Protein AF-A0A1Q9MUU0-F1 (afdb_monomer)

Structure (mmCIF, N/CA/C/O backbone):
data_AF-A0A1Q9MUU0-F1
#
_entry.id   AF-A0A1Q9MUU0-F1
#
loop_
_atom_site.group_PD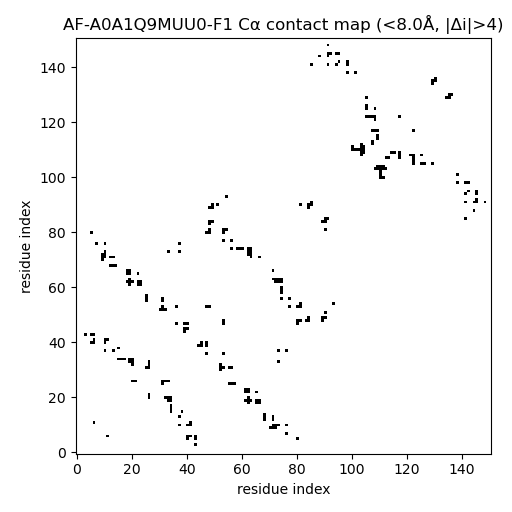B
_atom_site.id
_atom_site.type_symbol
_atom_site.label_atom_id
_atom_site.label_alt_id
_atom_site.label_comp_id
_atom_site.label_asym_id
_atom_site.label_entity_id
_atom_site.label_seq_id
_atom_site.pdbx_PDB_ins_code
_atom_site.Cartn_x
_atom_site.Cartn_y
_atom_site.Cartn_z
_atom_site.occupancy
_atom_site.B_iso_or_equiv
_atom_site.auth_seq_id
_atom_site.auth_comp_id
_atom_site.auth_asym_id
_atom_site.auth_atom_id
_atom_site.pdbx_PDB_model_num
ATOM 1 N N . MET A 1 1 ? 0.599 7.722 26.976 1.00 36.38 1 MET A N 1
ATOM 2 C CA . MET A 1 1 ? 0.175 8.299 25.678 1.00 36.38 1 MET A CA 1
ATOM 3 C C . MET A 1 1 ? 1.470 8.580 24.916 1.00 36.38 1 MET A C 1
ATOM 5 O O . MET A 1 1 ? 2.252 9.349 25.438 1.00 36.38 1 MET A O 1
ATOM 9 N N . THR A 1 2 ? 1.910 7.896 23.857 1.00 36.56 2 THR A N 1
ATOM 10 C CA . THR A 1 2 ? 1.227 7.214 22.742 1.00 36.56 2 THR A CA 1
ATOM 11 C C . THR A 1 2 ? 2.219 6.176 22.177 1.00 36.56 2 THR A C 1
ATOM 13 O O . THR A 1 2 ? 3.297 6.548 21.725 1.00 36.56 2 THR A O 1
ATOM 16 N N . LYS A 1 3 ? 1.912 4.870 22.232 1.00 38.16 3 LYS A N 1
ATOM 17 C CA . LYS A 1 3 ? 2.838 3.787 21.810 1.00 38.16 3 LYS A CA 1
ATOM 18 C C . LYS A 1 3 ? 2.630 3.309 20.360 1.00 38.16 3 LYS A C 1
ATOM 20 O O . LYS A 1 3 ? 3.241 2.326 19.957 1.00 38.16 3 LYS A O 1
ATOM 25 N N . PHE A 1 4 ? 1.806 3.996 19.562 1.00 50.78 4 PHE A N 1
ATOM 26 C CA . PHE A 1 4 ? 1.415 3.539 18.223 1.00 50.78 4 PHE A CA 1
ATOM 27 C C . PHE A 1 4 ? 1.779 4.544 17.123 1.00 50.78 4 PHE A C 1
ATOM 29 O O . PHE A 1 4 ? 1.232 5.638 17.050 1.00 50.78 4 PHE A O 1
ATOM 36 N N . LYS A 1 5 ? 2.696 4.127 16.239 1.00 55.56 5 LYS A N 1
ATOM 37 C CA . LYS A 1 5 ? 3.171 4.848 15.039 1.00 55.56 5 LYS A CA 1
ATOM 38 C C . LYS A 1 5 ? 2.238 4.722 13.817 1.00 55.56 5 LYS A C 1
ATOM 40 O O . LYS A 1 5 ? 2.609 5.157 12.735 1.00 55.56 5 LYS A O 1
ATOM 45 N N . LEU A 1 6 ? 1.068 4.090 13.963 1.00 54.28 6 LEU A N 1
ATOM 46 C CA . LEU A 1 6 ? 0.113 3.868 12.864 1.00 54.28 6 LEU A CA 1
ATOM 47 C C . LEU A 1 6 ? -0.776 5.085 12.579 1.00 54.28 6 LEU A C 1
ATOM 49 O O . LEU A 1 6 ? -1.269 5.229 11.462 1.00 54.28 6 LEU A O 1
ATOM 53 N N . VAL A 1 7 ? -0.962 5.969 13.563 1.00 58.91 7 VAL A N 1
ATOM 54 C CA . VAL A 1 7 ? -1.794 7.166 13.413 1.00 58.91 7 VAL A CA 1
ATOM 55 C C . VAL A 1 7 ? -1.009 8.211 12.622 1.00 58.91 7 VAL A C 1
ATOM 57 O O . VAL A 1 7 ? -0.087 8.837 13.147 1.00 58.91 7 VAL A O 1
ATOM 60 N N . SER A 1 8 ? -1.352 8.403 11.347 1.00 65.06 8 SER A N 1
ATOM 61 C CA . SER A 1 8 ? -0.876 9.573 10.607 1.00 65.06 8 SER A CA 1
ATOM 62 C C . SER A 1 8 ? -1.540 10.827 11.181 1.00 65.06 8 SER A C 1
ATOM 64 O O . SER A 1 8 ? -2.738 10.819 11.457 1.00 65.06 8 SER A O 1
ATOM 66 N N . ALA A 1 9 ? -0.793 11.924 11.339 1.00 67.44 9 ALA A N 1
ATOM 67 C CA . ALA A 1 9 ? -1.353 13.183 11.847 1.00 67.44 9 ALA A CA 1
ATOM 68 C C . ALA A 1 9 ? -2.599 13.630 11.053 1.00 67.44 9 ALA A C 1
ATOM 70 O O . ALA A 1 9 ? -3.535 14.197 11.611 1.00 67.44 9 ALA A O 1
ATOM 71 N N . ASP A 1 10 ? -2.645 13.294 9.762 1.00 74.69 10 ASP A N 1
ATOM 72 C CA . ASP A 1 10 ? -3.759 13.630 8.883 1.00 74.69 10 ASP A CA 1
ATOM 73 C C . ASP A 1 10 ? -5.042 12.858 9.196 1.00 74.69 10 ASP A C 1
ATOM 75 O O . ASP A 1 10 ? -6.125 13.418 9.030 1.00 74.69 10 ASP A O 1
ATOM 79 N N . VAL A 1 11 ? -4.963 11.599 9.660 1.00 86.25 11 VAL A N 1
ATOM 80 C CA . VAL A 1 11 ? -6.174 10.787 9.874 1.00 86.25 11 VAL A CA 1
ATOM 81 C C . VAL A 1 11 ? -7.042 11.350 10.997 1.00 86.25 11 VAL A C 1
ATOM 83 O O . VAL A 1 11 ? -8.261 11.224 10.935 1.00 86.25 11 VAL A O 1
ATOM 86 N N . ILE A 1 12 ? -6.435 12.047 11.965 1.00 88.38 12 ILE A N 1
ATOM 87 C CA . ILE A 1 12 ? -7.104 12.671 13.121 1.00 88.38 12 ILE A CA 1
ATOM 88 C C . ILE A 1 12 ? -8.146 13.711 12.675 1.00 88.38 12 ILE A C 1
ATOM 90 O O . ILE A 1 12 ? -9.122 13.951 13.377 1.00 88.38 12 ILE A O 1
ATOM 94 N N . LYS A 1 13 ? -7.994 14.280 11.473 1.00 88.44 13 LYS A N 1
ATOM 95 C CA . LYS A 1 13 ? -8.957 15.220 10.876 1.00 88.44 13 LYS A CA 1
ATOM 96 C C . LYS A 1 13 ? -10.218 14.532 10.335 1.00 88.44 13 LYS A C 1
ATOM 98 O O . LYS A 1 13 ? -11.163 15.203 9.931 1.00 88.44 13 LYS A O 1
ATOM 103 N N . CYS A 1 14 ? -10.241 13.20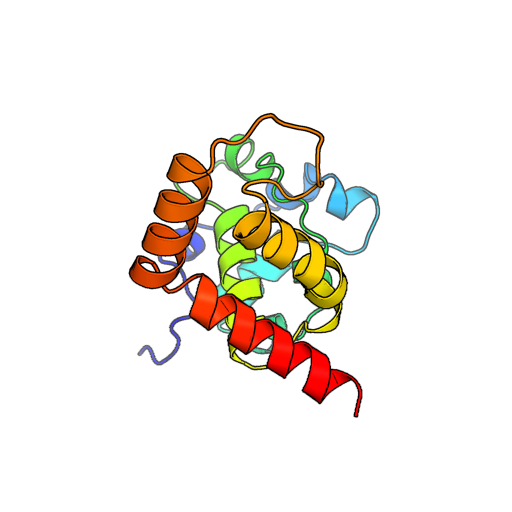2 10.239 1.00 93.81 14 CYS A N 1
ATOM 104 C CA . CYS A 1 14 ? -11.356 12.471 9.645 1.00 93.81 14 CYS A CA 1
ATOM 105 C C . CYS A 1 14 ? -12.643 12.651 10.465 1.00 93.81 14 CYS A C 1
ATOM 107 O O . CYS A 1 14 ? -12.737 12.214 11.604 1.00 93.81 14 CYS A O 1
ATOM 109 N N . LEU A 1 15 ? -13.678 13.216 9.836 1.00 94.88 15 LEU A N 1
ATOM 110 C CA . LEU A 1 15 ? -15.015 13.371 10.430 1.00 94.88 15 LEU A CA 1
ATOM 111 C C . LEU A 1 15 ? -15.900 12.122 10.303 1.00 94.88 15 LEU A C 1
ATOM 113 O O . LEU A 1 15 ? -17.091 12.172 10.597 1.00 94.88 15 LEU A O 1
ATOM 117 N N . SER A 1 16 ? -15.380 11.031 9.737 1.00 95.62 16 SER A N 1
ATOM 118 C CA . SER A 1 16 ? -16.137 9.791 9.511 1.00 95.62 16 SER A CA 1
ATOM 119 C C . SER A 1 16 ? -17.434 9.960 8.700 1.00 95.62 16 SER A C 1
ATOM 121 O O . SER A 1 16 ? -18.329 9.123 8.762 1.00 95.62 16 SER A O 1
ATOM 123 N N . CYS A 1 17 ? -17.517 10.998 7.858 1.00 97.06 17 CYS A N 1
ATOM 124 C CA . CYS A 1 17 ? -18.724 11.342 7.092 1.00 97.06 17 CYS A CA 1
ATOM 125 C C . CYS A 1 17 ? -19.091 10.359 5.960 1.00 97.06 17 CYS A C 1
ATOM 127 O O . CYS A 1 17 ? -20.161 10.465 5.372 1.00 97.06 17 CYS A O 1
ATOM 129 N N . GLY A 1 18 ? -18.193 9.444 5.578 1.00 96.56 18 GLY A N 1
ATOM 130 C CA . GLY A 1 18 ? -18.482 8.382 4.602 1.00 96.56 18 GLY A CA 1
ATOM 131 C C . GLY A 1 18 ? -18.442 8.774 3.123 1.00 96.56 18 GLY A C 1
ATOM 132 O O . GLY A 1 18 ? -18.513 7.883 2.277 1.00 96.56 18 GLY A O 1
ATOM 133 N N . ARG A 1 19 ? -18.225 10.052 2.771 1.00 97.06 19 ARG A N 1
ATOM 134 C CA . ARG A 1 19 ? -18.108 10.487 1.359 1.00 97.06 19 ARG A CA 1
ATOM 135 C C . ARG A 1 19 ? -17.055 9.695 0.586 1.00 97.06 19 ARG A C 1
ATOM 137 O O . ARG A 1 19 ? -17.299 9.262 -0.534 1.00 97.06 19 ARG A O 1
ATOM 144 N N . CYS A 1 20 ? -15.903 9.453 1.207 1.00 97.12 20 CYS A N 1
ATOM 145 C CA . CYS A 1 20 ? -14.828 8.656 0.623 1.00 97.12 20 CYS A CA 1
ATOM 146 C C . CYS A 1 20 ? -15.280 7.246 0.213 1.00 97.12 20 CYS A C 1
ATOM 148 O O . CYS A 1 20 ? -14.797 6.749 -0.795 1.00 97.12 20 CYS A O 1
ATOM 150 N N . THR A 1 21 ? -16.211 6.633 0.951 1.00 97.75 21 THR A N 1
ATOM 151 C CA . THR A 1 21 ? -16.778 5.310 0.642 1.00 97.75 21 THR A CA 1
ATOM 152 C C . THR A 1 21 ? -17.848 5.414 -0.444 1.00 97.75 21 THR A C 1
ATOM 154 O O . THR A 1 21 ? -17.791 4.673 -1.418 1.00 97.75 21 THR A O 1
ATOM 157 N N . GLY A 1 22 ? -18.759 6.393 -0.358 1.00 97.62 22 GLY A N 1
ATOM 158 C CA . GLY A 1 22 ? -19.839 6.566 -1.345 1.00 97.62 22 GLY A CA 1
ATOM 159 C C . GLY A 1 22 ? -19.361 6.845 -2.780 1.00 97.62 22 GLY A C 1
ATOM 160 O O . GLY A 1 22 ? -20.011 6.449 -3.749 1.00 97.62 22 GLY A O 1
ATOM 161 N N . TYR A 1 23 ? -18.199 7.487 -2.937 1.00 96.88 23 TYR A N 1
ATOM 162 C CA . TYR A 1 23 ? -17.578 7.732 -4.246 1.00 96.88 23 TYR A CA 1
ATOM 163 C C . TYR A 1 23 ? -16.531 6.684 -4.650 1.00 96.88 23 TYR A C 1
ATOM 165 O O . TYR A 1 23 ? -15.970 6.785 -5.741 1.00 96.88 23 TYR A O 1
ATOM 173 N N . CYS A 1 24 ? -16.224 5.703 -3.801 1.00 98.00 24 CYS A N 1
ATOM 174 C CA . CYS A 1 24 ? -15.153 4.756 -4.085 1.00 98.00 24 CYS A CA 1
ATOM 175 C C . CYS A 1 24 ? -15.598 3.717 -5.127 1.00 98.00 24 CYS A C 1
ATOM 177 O O . CYS A 1 24 ? -16.590 3.027 -4.895 1.00 98.00 24 CYS A O 1
ATOM 179 N N . PRO A 1 25 ? -14.861 3.533 -6.240 1.00 97.44 25 PRO A N 1
ATOM 180 C CA . PRO A 1 25 ? -15.161 2.462 -7.185 1.00 97.44 25 PRO A CA 1
ATOM 181 C C . PRO A 1 25 ? -14.972 1.073 -6.558 1.00 97.44 25 PRO A C 1
ATOM 183 O O . PRO A 1 25 ? -15.801 0.204 -6.789 1.00 97.44 25 PRO A O 1
ATOM 186 N N . ALA A 1 26 ? -13.955 0.876 -5.708 1.00 97.69 26 ALA A N 1
ATOM 187 C CA . ALA A 1 26 ? -13.737 -0.404 -5.028 1.00 97.69 26 ALA A CA 1
ATOM 188 C C . ALA A 1 26 ? -14.896 -0.764 -4.079 1.00 97.69 26 ALA A C 1
ATOM 190 O O . ALA A 1 26 ? -15.347 -1.905 -4.083 1.00 97.69 26 ALA A O 1
ATOM 191 N N . SER A 1 27 ? -15.449 0.209 -3.343 1.00 97.62 27 SER A N 1
ATOM 192 C CA . SER A 1 27 ? -16.622 -0.007 -2.477 1.00 97.62 27 SER A CA 1
ATOM 193 C C . SER A 1 27 ? -17.902 -0.352 -3.238 1.00 97.62 27 SER A C 1
ATOM 195 O O . SER A 1 27 ? -18.846 -0.846 -2.639 1.00 97.62 27 SER A O 1
ATOM 197 N N . ARG A 1 28 ? -17.977 -0.067 -4.545 1.00 96.25 28 ARG A N 1
ATOM 198 C CA . ARG A 1 28 ? -19.158 -0.399 -5.360 1.00 96.25 28 ARG A CA 1
ATOM 199 C C . ARG A 1 28 ? -19.173 -1.848 -5.834 1.00 96.25 28 ARG A C 1
ATOM 201 O O . ARG A 1 28 ? -20.220 -2.321 -6.253 1.00 96.25 28 ARG A O 1
ATOM 208 N N . VAL A 1 29 ? -18.022 -2.514 -5.823 1.00 96.88 29 VAL A N 1
ATOM 209 C CA . VAL A 1 29 ? -17.839 -3.850 -6.416 1.00 96.88 29 VAL A CA 1
ATOM 210 C C . VAL A 1 29 ? -17.293 -4.872 -5.417 1.00 96.88 29 VAL A C 1
ATOM 212 O O . VAL A 1 29 ? -16.983 -5.995 -5.796 1.00 96.88 29 VAL A O 1
ATOM 215 N N . SER A 1 30 ? -17.125 -4.481 -4.153 1.00 97.06 30 SER A N 1
ATOM 216 C CA . SER A 1 30 ? -16.588 -5.317 -3.078 1.00 97.06 30 SER A CA 1
ATOM 217 C C . SER A 1 30 ? -16.985 -4.754 -1.713 1.00 97.06 30 SER A C 1
ATOM 219 O O . SER A 1 30 ? -17.470 -3.626 -1.623 1.00 97.06 30 SER A O 1
ATOM 221 N N . ASP A 1 31 ? -16.657 -5.478 -0.645 1.00 96.75 31 ASP A N 1
ATOM 222 C CA . ASP A 1 31 ? -16.861 -5.042 0.744 1.00 96.75 31 ASP A CA 1
ATOM 223 C C . ASP A 1 31 ? -15.853 -3.978 1.216 1.00 96.75 31 ASP A C 1
ATOM 225 O O . ASP A 1 31 ? -15.805 -3.609 2.394 1.00 96.75 31 ASP A O 1
ATOM 229 N N . TYR A 1 32 ? -15.021 -3.455 0.310 1.00 98.06 32 TYR A N 1
ATOM 230 C CA .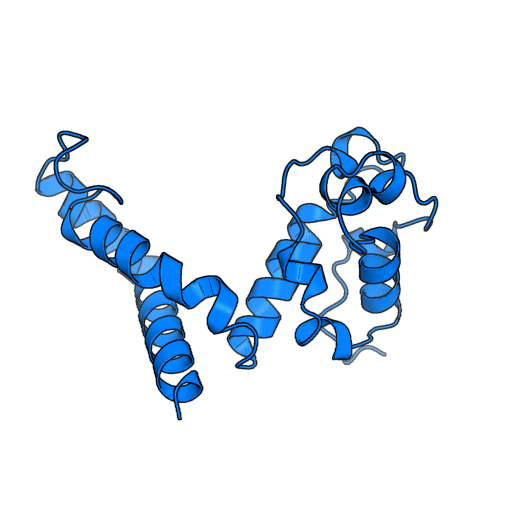 TYR A 1 32 ? -14.060 -2.416 0.635 1.00 98.06 32 TYR A CA 1
ATOM 231 C C . TYR A 1 32 ? -14.759 -1.186 1.219 1.00 98.06 32 TYR A C 1
ATOM 233 O O . TYR A 1 32 ? -15.586 -0.551 0.568 1.00 98.06 32 TYR A O 1
ATOM 241 N N . ASN A 1 33 ? -14.367 -0.770 2.421 1.00 97.75 33 ASN A N 1
ATOM 242 C CA . ASN A 1 33 ? -14.888 0.438 3.049 1.00 97.75 33 ASN A CA 1
ATOM 243 C C . ASN A 1 33 ? -13.744 1.247 3.663 1.00 97.75 33 ASN A C 1
ATOM 245 O O . ASN A 1 33 ? -13.278 0.986 4.773 1.00 97.75 33 ASN A O 1
ATOM 249 N N . ILE A 1 34 ? -13.298 2.268 2.928 1.00 96.81 34 ILE A N 1
ATOM 250 C CA . ILE A 1 34 ? -12.183 3.109 3.366 1.00 96.81 34 ILE A CA 1
ATOM 251 C C . ILE A 1 34 ? -12.501 3.876 4.653 1.00 96.81 34 ILE A C 1
ATOM 253 O O . ILE A 1 34 ? -11.597 4.080 5.452 1.00 96.81 34 ILE A O 1
ATOM 257 N N . ARG A 1 35 ? -13.762 4.258 4.912 1.00 97.12 35 ARG A N 1
ATOM 258 C CA . ARG A 1 35 ? -14.127 4.909 6.182 1.00 97.12 35 ARG A CA 1
ATOM 259 C C . ARG A 1 35 ? -13.887 3.970 7.365 1.00 97.12 35 ARG A C 1
ATOM 261 O O . ARG A 1 35 ? -13.309 4.403 8.353 1.00 97.12 35 ARG A O 1
ATOM 268 N N . HIS A 1 36 ? -14.297 2.706 7.264 1.00 97.12 36 HIS A N 1
ATOM 269 C CA . HIS A 1 36 ? -14.071 1.725 8.330 1.00 97.12 36 HIS A CA 1
ATOM 270 C C . HIS A 1 36 ? -12.577 1.496 8.574 1.00 97.12 36 HIS A C 1
ATOM 272 O O . HIS A 1 36 ? -12.150 1.454 9.723 1.00 97.12 36 HIS A O 1
ATOM 278 N N . ILE A 1 37 ? -11.774 1.429 7.508 1.00 96.62 37 ILE A N 1
ATOM 279 C CA . ILE A 1 37 ? -10.315 1.318 7.628 1.00 96.62 37 ILE A CA 1
ATOM 280 C C . ILE A 1 37 ? -9.730 2.543 8.349 1.00 96.62 37 ILE A C 1
ATOM 282 O O . ILE A 1 37 ? -8.936 2.376 9.267 1.00 96.62 37 ILE A O 1
ATOM 286 N N . LEU A 1 38 ? -10.137 3.767 7.987 1.00 95.19 38 LEU A N 1
ATOM 287 C CA . LEU A 1 38 ? -9.660 4.987 8.656 1.00 95.19 38 LEU A CA 1
ATOM 288 C C . LEU A 1 38 ? -10.035 5.023 10.145 1.00 95.19 38 LEU A C 1
ATOM 290 O O . LEU A 1 38 ? -9.203 5.413 10.957 1.00 95.19 38 LEU A O 1
ATOM 294 N N . ASN A 1 39 ? -11.243 4.581 10.507 1.00 94.88 39 ASN A N 1
ATOM 295 C CA . ASN A 1 39 ? -11.664 4.491 11.908 1.00 94.88 39 ASN A CA 1
ATOM 296 C C . ASN A 1 39 ? -10.798 3.503 12.692 1.00 94.88 39 ASN A C 1
ATOM 298 O O . ASN A 1 39 ? -10.273 3.860 13.736 1.00 94.88 39 ASN A O 1
ATOM 302 N N . ARG A 1 40 ? -10.535 2.313 12.139 1.00 94.88 40 ARG A N 1
ATOM 303 C CA . ARG A 1 40 ? -9.630 1.332 12.763 1.00 94.88 40 ARG A CA 1
ATOM 304 C C . ARG A 1 40 ? -8.226 1.897 12.980 1.00 94.88 40 ARG A C 1
ATOM 306 O O . ARG A 1 40 ? -7.622 1.663 14.019 1.00 94.88 40 ARG A O 1
ATOM 313 N N . VAL A 1 41 ? -7.719 2.692 12.033 1.00 93.06 41 VAL A N 1
ATOM 314 C CA . VAL A 1 41 ? -6.437 3.395 12.206 1.00 93.06 41 VAL A CA 1
ATOM 315 C C . VAL A 1 41 ? -6.498 4.410 13.350 1.00 93.06 41 VAL A C 1
ATOM 317 O O . VAL A 1 41 ? -5.551 4.475 14.132 1.00 93.06 41 VAL A O 1
ATOM 320 N N . LEU A 1 42 ? -7.582 5.185 13.465 1.00 91.06 42 LEU A N 1
ATOM 321 C CA . LEU A 1 42 ? -7.785 6.139 14.566 1.00 91.06 42 LEU A CA 1
ATOM 322 C C . LEU A 1 42 ? -7.871 5.454 15.928 1.00 91.06 42 LEU A C 1
ATOM 324 O O . LEU A 1 42 ? -7.269 5.932 16.888 1.00 91.06 42 LEU A O 1
ATOM 328 N N . ASP A 1 43 ? -8.553 4.314 15.977 1.00 91.31 43 ASP A N 1
ATOM 329 C CA . ASP A 1 43 ? -8.717 3.496 17.178 1.00 91.31 43 ASP A CA 1
ATOM 330 C C . ASP A 1 43 ? -7.422 2.750 17.556 1.00 91.31 43 ASP A C 1
ATOM 332 O O . ASP A 1 43 ? -7.326 2.151 18.627 1.00 91.31 43 ASP A O 1
ATOM 336 N N . GLY A 1 44 ? -6.399 2.790 16.693 1.00 89.75 44 GLY A N 1
ATOM 337 C CA . GLY A 1 44 ? -5.137 2.082 16.894 1.00 89.75 44 GLY A CA 1
ATOM 338 C C . GLY A 1 44 ? -5.246 0.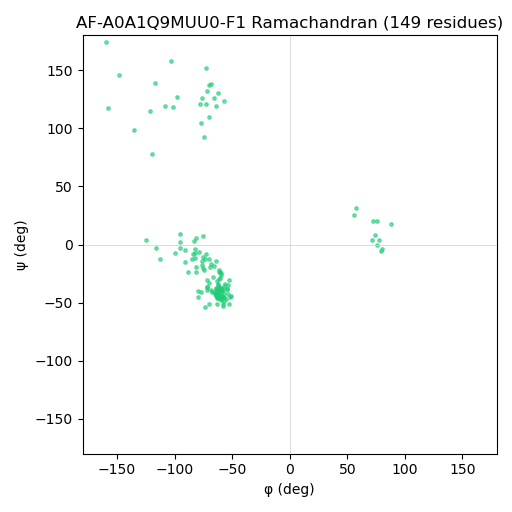565 16.712 1.00 89.75 44 GLY A C 1
ATOM 339 O O . GLY A 1 44 ? -4.381 -0.166 17.198 1.00 89.75 44 GLY A O 1
ATOM 340 N N . ASP A 1 45 ? -6.275 0.084 16.013 1.00 93.31 45 ASP A N 1
ATOM 341 C CA . ASP A 1 45 ? -6.504 -1.335 15.754 1.00 93.31 45 ASP A CA 1
ATOM 342 C C . ASP A 1 45 ? -5.465 -1.891 14.766 1.00 93.31 45 ASP A C 1
ATOM 344 O O . ASP A 1 45 ? -5.471 -1.604 13.566 1.00 93.31 45 ASP A O 1
ATOM 348 N N . THR A 1 46 ? -4.564 -2.730 15.275 1.00 92.94 46 THR A N 1
ATOM 349 C CA . THR A 1 46 ? -3.481 -3.343 14.498 1.00 92.94 46 THR A CA 1
ATOM 350 C C . THR A 1 46 ? -3.941 -4.492 13.612 1.00 92.94 46 THR A C 1
ATOM 352 O O . THR A 1 46 ? -3.227 -4.830 12.664 1.00 92.94 46 THR A O 1
ATOM 355 N N . SER A 1 47 ? -5.121 -5.069 13.858 1.00 95.75 47 SER A N 1
ATOM 356 C CA . SER A 1 47 ? -5.657 -6.156 13.029 1.00 95.75 47 SER A CA 1
ATOM 357 C C . SER A 1 47 ? -5.944 -5.704 11.592 1.00 95.75 47 SER A C 1
ATOM 359 O O . SER A 1 47 ? -6.075 -6.524 10.688 1.00 95.75 47 SER A O 1
ATOM 361 N N . VAL A 1 48 ? -5.965 -4.391 11.335 1.00 95.81 48 VAL A N 1
ATOM 362 C CA . VAL A 1 48 ? -6.066 -3.828 9.981 1.00 95.81 48 VAL A CA 1
ATOM 363 C C . VAL A 1 48 ? -4.880 -4.216 9.085 1.00 95.81 48 VAL A C 1
ATOM 365 O O . VAL A 1 48 ? -5.007 -4.191 7.865 1.00 95.81 48 VAL A O 1
ATOM 368 N N . LEU A 1 49 ? -3.730 -4.589 9.661 1.00 95.69 49 LEU A N 1
ATOM 369 C CA . LEU A 1 49 ? -2.530 -4.971 8.904 1.00 95.69 49 LEU A CA 1
ATOM 370 C C . LEU A 1 49 ? -2.628 -6.358 8.256 1.00 95.69 49 LEU A C 1
ATOM 372 O O . LEU A 1 49 ? -1.908 -6.624 7.295 1.00 95.69 49 LEU A O 1
ATOM 376 N N . THR A 1 50 ? -3.495 -7.236 8.759 1.00 96.12 50 THR A N 1
ATOM 377 C CA . THR A 1 50 ? -3.751 -8.563 8.173 1.00 96.12 50 THR A CA 1
ATOM 378 C C . THR A 1 50 ? -5.015 -8.591 7.318 1.00 96.12 50 THR A C 1
ATOM 380 O O . THR A 1 50 ? -5.273 -9.579 6.634 1.00 96.12 50 THR A O 1
ATOM 383 N N . ASP A 1 51 ? -5.792 -7.508 7.316 1.00 96.62 51 ASP A N 1
ATOM 384 C CA . ASP A 1 51 ? -7.042 -7.418 6.576 1.00 96.62 51 ASP A CA 1
ATOM 385 C C . ASP A 1 51 ? -6.793 -7.288 5.065 1.00 96.62 51 ASP A C 1
ATOM 387 O O . ASP A 1 51 ? -6.172 -6.334 4.589 1.00 96.62 51 ASP A O 1
ATOM 391 N N . SER A 1 52 ? -7.326 -8.234 4.288 1.00 96.19 52 SER A N 1
ATOM 392 C CA . SER A 1 52 ? -7.225 -8.232 2.826 1.00 96.19 52 SER A CA 1
ATOM 393 C C . SER A 1 52 ? -7.842 -6.985 2.174 1.00 96.19 52 SER A C 1
ATOM 395 O O . SER A 1 52 ? -7.377 -6.556 1.113 1.00 96.19 52 SER A O 1
ATOM 397 N N . LEU A 1 53 ? -8.818 -6.334 2.821 1.00 97.12 53 LEU A N 1
ATOM 398 C CA . LEU A 1 53 ? -9.509 -5.162 2.284 1.00 97.12 53 LEU A CA 1
ATOM 399 C C . LEU A 1 53 ? -8.553 -3.992 2.023 1.00 97.12 53 LEU A C 1
ATOM 401 O O . LEU A 1 53 ? -8.776 -3.227 1.082 1.00 97.12 53 LEU A O 1
ATOM 405 N N . ILE A 1 54 ? -7.444 -3.853 2.763 1.00 97.00 54 ILE A N 1
ATOM 406 C CA . ILE A 1 54 ? -6.475 -2.774 2.492 1.00 97.00 54 ILE A CA 1
ATOM 407 C C . ILE A 1 54 ? -5.881 -2.883 1.078 1.00 97.00 54 ILE A C 1
ATOM 409 O O . ILE A 1 54 ? -5.466 -1.870 0.509 1.00 97.00 54 ILE A O 1
ATOM 413 N N . TRP A 1 55 ? -5.880 -4.074 0.470 1.00 97.25 55 TRP A N 1
ATOM 414 C CA . TRP A 1 55 ? -5.348 -4.355 -0.867 1.00 97.25 55 TRP A CA 1
ATOM 415 C C . TRP A 1 55 ? -6.336 -4.064 -2.005 1.00 97.25 55 TRP A C 1
ATOM 417 O O . TRP A 1 55 ? -5.907 -3.924 -3.146 1.00 97.25 55 TRP A O 1
ATOM 427 N N . LEU A 1 56 ? -7.620 -3.835 -1.704 1.00 97.25 56 LEU A N 1
ATOM 428 C CA . LEU A 1 56 ? -8.649 -3.529 -2.712 1.00 97.25 56 LEU A CA 1
ATOM 429 C C . LEU A 1 56 ? -8.689 -2.051 -3.138 1.00 97.25 56 LEU A C 1
ATOM 431 O O . LEU A 1 56 ? -9.322 -1.697 -4.127 1.00 97.25 56 LEU A O 1
ATOM 435 N N . CYS A 1 57 ? -7.999 -1.158 -2.422 1.00 97.50 57 CYS A N 1
ATOM 436 C CA . CYS A 1 57 ? -7.886 0.242 -2.833 1.00 97.50 57 CYS A CA 1
ATOM 437 C C . CYS A 1 57 ? -7.096 0.388 -4.144 1.00 97.50 57 CYS A C 1
ATOM 439 O O . CYS A 1 57 ? -5.930 -0.005 -4.221 1.00 97.50 57 CYS A O 1
ATOM 441 N N . PHE A 1 58 ? -7.684 1.058 -5.134 1.00 96.25 58 PHE A N 1
ATOM 442 C CA . PHE A 1 58 ? -7.023 1.345 -6.415 1.00 96.25 58 PHE A CA 1
ATOM 443 C C . PHE A 1 58 ? -6.100 2.565 -6.376 1.00 96.25 58 PHE A C 1
ATOM 445 O O . PHE A 1 58 ? -5.470 2.888 -7.373 1.00 96.25 58 PHE A O 1
ATOM 452 N N . ILE A 1 59 ? -6.043 3.281 -5.245 1.00 96.50 59 ILE A N 1
ATOM 453 C CA . ILE A 1 59 ? -5.245 4.510 -5.100 1.00 96.50 59 ILE A CA 1
ATOM 454 C C . ILE A 1 59 ? -5.658 5.574 -6.152 1.00 96.50 59 ILE A C 1
ATOM 456 O O . ILE A 1 59 ? -4.872 6.412 -6.568 1.00 96.50 59 ILE A O 1
ATOM 460 N N . CYS A 1 60 ? -6.931 5.593 -6.566 1.00 96.69 60 CYS A N 1
ATOM 461 C CA . CYS A 1 60 ? -7.417 6.489 -7.627 1.00 96.69 60 CYS A CA 1
ATOM 462 C C . CYS A 1 60 ? -7.551 7.968 -7.215 1.00 96.69 60 CYS A C 1
ATOM 464 O O . CYS A 1 60 ? -7.793 8.827 -8.054 1.00 96.69 60 CYS A O 1
ATOM 466 N N . GLY A 1 61 ? -7.466 8.280 -5.917 1.00 95.94 61 GLY A N 1
ATOM 467 C CA . GLY A 1 61 ? -7.499 9.658 -5.417 1.00 95.94 61 GLY A CA 1
ATOM 468 C C . GLY A 1 61 ? -8.882 10.314 -5.314 1.00 95.94 61 GLY A C 1
ATOM 469 O O . GLY A 1 61 ? -8.983 11.392 -4.735 1.00 95.94 61 GLY A O 1
ATOM 470 N N . THR A 1 62 ? -9.970 9.678 -5.765 1.00 96.94 62 THR A N 1
ATOM 471 C CA . THR A 1 62 ? -11.328 10.268 -5.713 1.00 96.94 62 THR A CA 1
ATOM 472 C C . THR A 1 62 ? -11.730 10.723 -4.307 1.00 96.94 62 THR A C 1
ATOM 474 O O . THR A 1 62 ? -12.342 11.775 -4.131 1.00 96.94 62 THR A O 1
ATOM 477 N N . CYS A 1 63 ? -11.360 9.956 -3.284 1.00 96.38 63 CYS A N 1
ATOM 478 C CA . CYS A 1 63 ? -11.653 10.278 -1.891 1.00 96.38 63 CYS A CA 1
ATOM 479 C C . CYS A 1 63 ? -10.899 11.501 -1.354 1.00 96.38 63 CYS A C 1
ATOM 481 O O . CYS A 1 63 ? -11.341 12.030 -0.344 1.00 96.38 63 CYS A O 1
ATOM 483 N N . ILE A 1 64 ? -9.829 11.962 -2.013 1.00 95.25 64 ILE A N 1
ATOM 484 C CA . ILE A 1 64 ? -9.143 13.226 -1.698 1.00 95.25 64 ILE A CA 1
ATOM 485 C C . ILE A 1 64 ? -10.021 14.382 -2.175 1.00 95.25 64 ILE A C 1
ATOM 487 O O . ILE A 1 64 ? -10.426 15.226 -1.388 1.00 95.25 64 ILE A O 1
ATOM 491 N N . VAL A 1 65 ? -10.410 14.345 -3.454 1.00 95.56 65 VAL A N 1
ATOM 492 C CA . VAL A 1 65 ? -11.204 15.394 -4.115 1.00 95.56 65 VAL A CA 1
ATOM 493 C C . VAL A 1 65 ? -12.583 15.560 -3.474 1.00 95.56 65 VAL A C 1
ATOM 495 O O . VAL A 1 65 ? -13.131 16.655 -3.425 1.00 95.56 65 VAL A O 1
ATOM 498 N N . LYS A 1 66 ? -13.180 14.462 -3.004 1.00 96.06 66 LYS A N 1
ATOM 499 C CA . LYS A 1 66 ? -14.513 14.470 -2.382 1.00 96.06 66 LYS A CA 1
ATOM 500 C C . LYS A 1 66 ? -14.476 14.672 -0.868 1.00 96.06 66 LYS A C 1
ATOM 502 O O . LYS A 1 66 ? -15.545 14.737 -0.253 1.00 96.06 66 LYS A O 1
ATOM 507 N N . CYS A 1 67 ? -13.291 14.718 -0.257 1.00 96.00 67 CYS A N 1
ATOM 508 C CA . CYS A 1 67 ? -13.180 14.944 1.174 1.00 96.00 67 CYS A CA 1
ATOM 509 C C . CYS A 1 67 ? -13.523 16.403 1.498 1.00 96.00 67 CYS A C 1
ATOM 511 O O . CYS A 1 67 ? -12.973 17.297 0.865 1.00 96.00 67 CYS A O 1
ATOM 513 N N . PRO A 1 68 ? -14.381 16.673 2.496 1.00 95.19 68 PRO A N 1
ATOM 514 C CA . PRO A 1 68 ? -14.588 18.032 2.984 1.00 95.19 68 PRO A CA 1
ATOM 515 C C . PRO A 1 68 ? -13.461 18.489 3.925 1.00 95.19 68 PRO A C 1
ATOM 517 O O . PRO A 1 68 ? -13.487 19.623 4.385 1.00 95.19 68 PRO A O 1
ATOM 520 N N . GLN A 1 69 ? -12.525 17.600 4.283 1.00 94.75 69 GLN A N 1
ATOM 521 C CA . GLN A 1 69 ? -11.405 17.894 5.174 1.00 94.75 69 GLN A CA 1
ATOM 522 C C . GLN A 1 69 ? -10.135 18.105 4.363 1.00 94.75 69 GLN A C 1
ATOM 524 O O . GLN A 1 69 ? -9.658 17.193 3.684 1.00 94.75 69 GLN A O 1
ATOM 529 N N . GLU A 1 70 ? -9.583 19.307 4.459 1.00 89.94 70 GLU A N 1
ATOM 530 C CA . GLU A 1 70 ? -8.366 19.673 3.754 1.00 89.94 70 GLU A CA 1
ATOM 531 C C . GLU A 1 70 ? -7.138 18.951 4.333 1.00 89.94 70 GLU A C 1
ATOM 533 O O . GLU A 1 70 ? -6.966 18.797 5.548 1.00 89.94 70 GLU A O 1
ATOM 538 N N . GLY A 1 71 ? -6.271 18.473 3.439 1.00 86.56 71 GLY A N 1
ATOM 539 C CA . GLY A 1 71 ? -5.044 17.762 3.799 1.00 86.56 71 GLY A CA 1
ATOM 540 C C . GLY A 1 71 ? -5.243 16.317 4.269 1.00 86.56 71 GLY A C 1
ATOM 541 O O . GLY A 1 71 ? -4.256 15.645 4.551 1.00 86.56 71 GLY A O 1
ATOM 542 N N . LEU A 1 72 ? -6.474 15.792 4.332 1.00 91.56 72 LEU A N 1
ATOM 543 C CA . LEU A 1 72 ? -6.686 14.363 4.570 1.00 91.56 72 LEU A CA 1
ATOM 544 C C . LEU A 1 72 ? -6.426 13.577 3.277 1.00 91.56 72 LEU A C 1
ATOM 546 O O . LEU A 1 72 ? -7.111 13.766 2.271 1.00 91.56 72 LEU A O 1
ATOM 550 N N . TRP A 1 73 ? -5.474 12.638 3.321 1.00 92.75 73 TRP A N 1
ATOM 551 C CA . TRP A 1 73 ? -5.066 11.840 2.159 1.00 92.75 73 TRP A CA 1
ATOM 552 C C . TRP A 1 73 ? -5.286 10.325 2.376 1.00 92.75 73 TRP A C 1
ATOM 554 O O . TRP A 1 73 ? -4.332 9.579 2.616 1.00 92.75 73 TRP A O 1
ATOM 564 N N . PRO A 1 74 ? -6.529 9.806 2.254 1.00 94.38 74 PRO A N 1
ATOM 565 C CA . PRO A 1 74 ? -6.824 8.404 2.561 1.00 94.38 74 PRO A CA 1
ATOM 566 C C . PRO A 1 74 ? -6.026 7.373 1.736 1.00 94.38 74 PRO A C 1
ATOM 568 O O . PRO A 1 74 ? -5.547 6.402 2.320 1.00 94.38 74 PRO A O 1
ATOM 571 N N . PRO A 1 75 ? -5.788 7.559 0.419 1.00 94.75 75 PRO A N 1
ATOM 572 C CA . PRO A 1 75 ? -4.927 6.664 -0.351 1.00 94.75 75 PRO A CA 1
ATOM 573 C C . PRO A 1 75 ? -3.505 6.541 0.204 1.00 94.75 75 PRO A C 1
ATOM 575 O O . PRO A 1 75 ? -2.943 5.448 0.166 1.00 94.75 75 PRO A O 1
ATOM 578 N N . LYS A 1 76 ? -2.932 7.623 0.753 1.00 92.88 76 LYS A N 1
ATOM 579 C CA . LYS A 1 76 ? -1.598 7.586 1.364 1.00 92.88 76 LYS A CA 1
ATOM 580 C C . LYS A 1 76 ? -1.596 6.764 2.651 1.00 92.88 76 LYS A C 1
ATOM 582 O O . LYS A 1 76 ? -0.673 5.987 2.871 1.00 92.88 76 LYS A O 1
ATOM 587 N N . ILE A 1 77 ? -2.654 6.875 3.454 1.00 93.38 77 ILE A N 1
ATOM 588 C CA . ILE A 1 77 ? -2.846 6.043 4.651 1.00 93.38 77 ILE A CA 1
ATOM 589 C C . ILE A 1 77 ? -2.895 4.564 4.252 1.00 93.38 77 ILE A C 1
ATOM 591 O O . ILE A 1 77 ? -2.165 3.761 4.823 1.00 93.38 77 ILE A O 1
ATOM 595 N N . ILE A 1 78 ? -3.662 4.207 3.215 1.00 95.94 78 ILE A N 1
ATOM 596 C CA . ILE A 1 78 ? -3.702 2.827 2.706 1.00 95.94 78 ILE A CA 1
ATOM 597 C C . ILE A 1 78 ? -2.322 2.341 2.232 1.00 95.94 78 ILE A C 1
ATOM 599 O O . ILE A 1 78 ? -1.930 1.225 2.566 1.00 95.94 78 ILE A O 1
ATOM 603 N N . GLN A 1 79 ? -1.569 3.155 1.484 1.00 94.81 79 GLN A N 1
ATOM 604 C CA . GLN A 1 79 ? -0.204 2.796 1.068 1.00 94.81 79 GLN A CA 1
ATOM 605 C C . GLN A 1 79 ? 0.700 2.513 2.270 1.00 94.81 79 GLN A C 1
ATOM 607 O O . GLN A 1 79 ? 1.407 1.508 2.285 1.00 94.81 79 GLN A O 1
ATOM 612 N N . ASN A 1 80 ? 0.640 3.367 3.293 1.00 93.75 80 ASN A N 1
ATOM 613 C CA . ASN A 1 80 ? 1.422 3.183 4.509 1.00 93.75 80 ASN A CA 1
ATOM 614 C C . ASN A 1 80 ? 1.011 1.897 5.243 1.00 93.75 80 ASN A C 1
ATOM 616 O O . ASN A 1 80 ? 1.883 1.151 5.674 1.00 93.75 80 ASN A O 1
ATOM 620 N N . LEU A 1 81 ? -0.290 1.593 5.344 1.00 95.12 81 LEU A N 1
ATOM 621 C CA . LEU A 1 81 ? -0.770 0.338 5.938 1.00 95.12 81 LEU A CA 1
ATOM 622 C C . LEU A 1 81 ? -0.238 -0.892 5.199 1.00 95.12 81 LEU A C 1
ATOM 624 O O . LEU A 1 81 ? 0.244 -1.814 5.849 1.00 95.12 81 LEU A O 1
ATOM 628 N N . ARG A 1 82 ? -0.269 -0.894 3.860 1.00 96.12 82 ARG A N 1
ATOM 629 C CA . ARG A 1 82 ? 0.301 -1.982 3.045 1.00 96.12 82 ARG A CA 1
ATOM 630 C C . ARG A 1 82 ? 1.795 -2.155 3.307 1.00 96.12 82 ARG A C 1
ATOM 632 O O . ARG A 1 82 ? 2.259 -3.274 3.492 1.00 96.12 82 ARG A O 1
ATOM 639 N N . GLU A 1 83 ? 2.539 -1.056 3.376 1.00 94.25 83 GLU A N 1
ATOM 640 C CA . GLU A 1 83 ? 3.974 -1.083 3.671 1.00 94.25 83 GLU A CA 1
ATOM 641 C C . GLU A 1 83 ? 4.259 -1.611 5.088 1.00 94.25 83 GLU A C 1
ATOM 643 O O . GLU A 1 83 ? 5.144 -2.449 5.278 1.00 94.25 83 GLU A O 1
ATOM 648 N N . TYR A 1 84 ? 3.481 -1.190 6.090 1.00 94.31 84 TYR A N 1
ATOM 649 C CA . TYR A 1 84 ? 3.578 -1.727 7.449 1.00 94.31 84 TYR A CA 1
ATOM 650 C C . TYR A 1 84 ? 3.228 -3.214 7.513 1.00 94.31 84 TYR A C 1
ATOM 652 O O . TYR A 1 84 ? 3.954 -3.966 8.162 1.00 94.31 84 TYR A O 1
ATOM 660 N N . ALA A 1 85 ? 2.170 -3.643 6.822 1.00 95.75 85 ALA A N 1
ATOM 661 C CA . ALA A 1 85 ? 1.763 -5.041 6.727 1.00 95.75 85 ALA A CA 1
ATOM 662 C C . ALA A 1 85 ? 2.895 -5.901 6.147 1.00 95.75 85 ALA A C 1
ATOM 664 O O . ALA A 1 85 ? 3.331 -6.856 6.788 1.00 95.75 85 ALA A O 1
ATOM 665 N N . LEU A 1 86 ? 3.465 -5.494 5.008 1.00 95.69 86 LEU A N 1
ATOM 666 C CA . LEU A 1 86 ? 4.599 -6.184 4.389 1.00 95.69 86 LEU A CA 1
ATOM 667 C C . LEU A 1 86 ? 5.833 -6.207 5.297 1.00 95.69 86 LEU A C 1
ATOM 669 O O . LEU A 1 86 ? 6.552 -7.201 5.363 1.00 95.69 86 LEU A O 1
ATOM 673 N N . ASN A 1 87 ? 6.103 -5.126 6.032 1.00 93.69 87 ASN A N 1
ATOM 674 C CA . ASN A 1 87 ? 7.216 -5.082 6.983 1.00 93.69 87 ASN A CA 1
ATOM 675 C C . ASN A 1 87 ? 7.018 -5.966 8.216 1.00 93.69 87 ASN A C 1
ATOM 677 O O . ASN A 1 87 ? 8.010 -6.284 8.873 1.00 93.69 87 ASN A O 1
ATOM 681 N N . LYS A 1 88 ? 5.776 -6.356 8.509 1.00 93.81 88 LYS A N 1
ATOM 682 C CA . LYS A 1 88 ? 5.400 -7.308 9.559 1.00 93.81 88 LYS A CA 1
ATOM 683 C C . LYS A 1 88 ? 5.239 -8.743 9.053 1.00 93.81 88 LYS A C 1
ATOM 685 O O . LYS A 1 88 ? 4.929 -9.613 9.854 1.00 93.81 88 LYS A O 1
ATOM 690 N N . GLY A 1 89 ? 5.489 -8.989 7.768 1.00 94.81 89 GLY A N 1
ATOM 691 C CA . GLY A 1 89 ? 5.403 -10.321 7.174 1.00 94.81 89 GLY A CA 1
ATOM 692 C C . GLY A 1 89 ? 4.010 -10.699 6.665 1.00 94.81 89 GLY A C 1
ATOM 693 O O . GLY A 1 89 ? 3.728 -11.871 6.452 1.00 94.81 89 GLY A O 1
ATOM 694 N N . HIS A 1 90 ? 3.117 -9.730 6.462 1.00 95.00 90 HIS A N 1
ATOM 695 C CA . HIS A 1 90 ? 1.782 -9.961 5.904 1.00 95.00 90 HIS A CA 1
ATOM 696 C C . HIS A 1 90 ? 1.710 -9.531 4.434 1.00 95.00 90 HIS A C 1
ATOM 698 O O . HIS A 1 90 ? 2.480 -8.687 3.987 1.00 95.00 90 HIS A O 1
ATOM 704 N N . GLY A 1 91 ? 0.748 -10.063 3.675 1.00 94.38 91 GLY A N 1
ATOM 705 C CA . GLY A 1 91 ? 0.463 -9.583 2.315 1.00 94.38 91 GLY A CA 1
ATOM 706 C C . GLY A 1 91 ? 1.457 -10.028 1.236 1.00 94.38 91 GLY A C 1
ATOM 707 O O . GLY A 1 91 ? 1.503 -9.411 0.175 1.00 94.38 91 GLY A O 1
ATOM 708 N N . ALA A 1 92 ? 2.227 -11.098 1.472 1.00 95.88 92 ALA A N 1
ATOM 709 C CA . ALA A 1 92 ? 3.143 -11.680 0.485 1.00 95.88 92 ALA A CA 1
ATOM 710 C C . ALA A 1 92 ? 2.451 -11.960 -0.866 1.00 95.88 92 ALA A C 1
ATOM 712 O O . ALA A 1 92 ? 2.950 -11.570 -1.924 1.00 95.88 92 ALA A O 1
ATOM 713 N N . TRP A 1 93 ? 1.241 -12.531 -0.819 1.00 94.62 93 TRP A N 1
ATOM 714 C CA . TRP A 1 93 ? 0.404 -12.810 -1.992 1.00 94.62 93 TRP A CA 1
ATOM 715 C C . TRP A 1 93 ? 0.164 -11.574 -2.874 1.00 94.62 93 TRP A C 1
ATOM 717 O O . TRP A 1 93 ? 0.127 -11.685 -4.097 1.00 94.62 93 TRP A O 1
ATOM 727 N N . ALA A 1 94 ? 0.048 -10.387 -2.272 1.00 93.31 94 ALA A N 1
ATOM 728 C CA . ALA A 1 94 ? -0.281 -9.161 -2.989 1.00 93.31 94 ALA A CA 1
ATOM 729 C C . ALA A 1 94 ? 0.906 -8.603 -3.789 1.00 93.31 94 ALA A C 1
ATOM 731 O O . ALA A 1 94 ? 0.707 -7.818 -4.715 1.00 93.31 94 ALA A O 1
ATOM 732 N N . VAL A 1 95 ? 2.139 -8.997 -3.448 1.00 93.94 95 VAL A N 1
ATOM 733 C CA . VAL A 1 95 ? 3.364 -8.517 -4.112 1.00 93.94 95 VAL A CA 1
ATOM 734 C C . VAL A 1 95 ? 4.093 -9.597 -4.905 1.00 93.94 95 VAL A C 1
ATOM 736 O O . VAL A 1 95 ? 4.950 -9.260 -5.720 1.00 93.94 95 VAL A O 1
ATOM 739 N N . ALA A 1 96 ? 3.738 -10.873 -4.731 1.00 94.94 96 ALA A N 1
ATOM 740 C CA . ALA A 1 96 ? 4.386 -12.002 -5.399 1.00 94.94 96 ALA A CA 1
ATOM 741 C C . ALA A 1 96 ? 4.475 -11.828 -6.925 1.00 94.94 96 ALA A C 1
ATOM 743 O O . ALA A 1 96 ? 5.540 -12.010 -7.513 1.00 94.94 96 ALA A O 1
ATOM 744 N N . HIS A 1 97 ? 3.387 -11.392 -7.566 1.00 90.44 97 HIS A N 1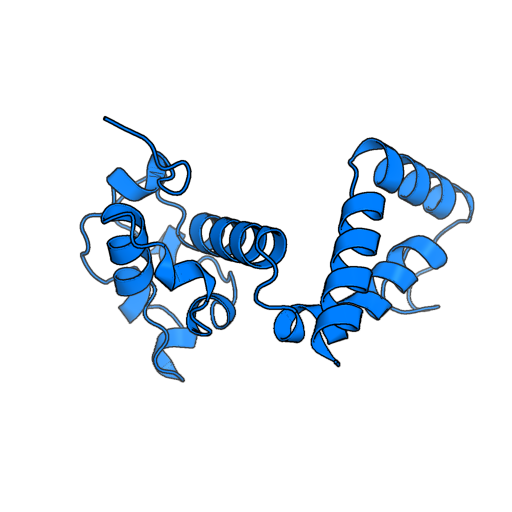
ATOM 745 C CA . HIS A 1 97 ? 3.352 -11.167 -9.016 1.00 90.44 97 HIS A CA 1
ATOM 746 C C . HIS A 1 97 ? 4.062 -9.883 -9.472 1.00 90.44 97 HIS A C 1
ATOM 748 O O . HIS A 1 97 ? 4.330 -9.723 -10.661 1.00 90.44 97 HIS A O 1
ATOM 754 N N . LEU A 1 98 ? 4.382 -8.971 -8.550 1.00 92.56 98 LEU A N 1
ATOM 755 C CA . LEU A 1 98 ? 5.064 -7.713 -8.860 1.00 92.56 98 LEU A CA 1
ATOM 756 C C . LEU A 1 98 ? 6.589 -7.851 -8.827 1.00 92.56 98 LEU A C 1
ATOM 758 O O . LEU A 1 98 ? 7.271 -7.074 -9.490 1.00 92.56 98 LEU A O 1
ATOM 762 N N . ILE A 1 99 ? 7.133 -8.838 -8.110 1.00 94.94 99 ILE A N 1
ATOM 763 C CA . ILE A 1 99 ? 8.586 -9.049 -8.003 1.00 94.94 99 ILE A CA 1
ATOM 764 C C . ILE A 1 99 ? 9.263 -9.127 -9.384 1.00 94.94 99 ILE A C 1
ATOM 766 O O . ILE A 1 99 ? 10.182 -8.339 -9.613 1.00 94.94 99 ILE A O 1
ATOM 770 N N . PRO A 1 100 ? 8.798 -9.954 -10.348 1.00 93.81 100 PRO A N 1
ATOM 771 C CA . PRO A 1 100 ? 9.446 -10.039 -11.658 1.00 93.81 100 PRO A CA 1
ATOM 772 C C . PRO A 1 100 ? 9.409 -8.717 -12.434 1.00 93.81 100 PRO A C 1
ATOM 774 O O . PRO A 1 100 ? 10.343 -8.388 -13.160 1.00 93.81 100 PRO A O 1
ATOM 777 N N . ALA A 1 101 ? 8.335 -7.938 -12.270 1.00 93.88 101 ALA A N 1
ATOM 778 C CA . ALA A 1 101 ? 8.192 -6.631 -12.900 1.00 93.88 101 ALA A CA 1
ATOM 779 C C . ALA A 1 101 ? 9.224 -5.626 -12.360 1.00 93.88 101 ALA A C 1
ATOM 781 O O . ALA A 1 101 ? 9.823 -4.876 -13.134 1.00 93.88 101 ALA A O 1
ATOM 782 N N . VAL A 1 102 ? 9.466 -5.638 -11.047 1.00 95.00 102 VAL A N 1
ATOM 783 C CA . VAL A 1 102 ? 10.473 -4.781 -10.405 1.00 95.00 102 VAL A CA 1
ATOM 784 C C . VAL A 1 102 ? 11.896 -5.251 -10.736 1.00 95.00 102 VAL A C 1
ATOM 786 O O . VAL A 1 102 ? 12.751 -4.419 -11.035 1.00 95.00 102 VAL A O 1
ATOM 789 N N . ASP A 1 103 ? 12.152 -6.562 -10.779 1.00 95.19 103 ASP A N 1
ATOM 790 C CA . ASP A 1 103 ? 13.441 -7.113 -11.229 1.00 95.19 103 ASP A CA 1
ATOM 791 C C . ASP A 1 103 ? 13.758 -6.703 -12.673 1.00 95.19 103 ASP A C 1
ATOM 793 O O . ASP A 1 103 ? 14.867 -6.252 -12.977 1.00 95.19 103 ASP A O 1
ATOM 797 N N . ASN A 1 104 ? 12.770 -6.794 -13.567 1.00 94.75 104 ASN A N 1
ATOM 798 C CA . ASN A 1 104 ? 12.915 -6.339 -14.947 1.00 94.75 104 ASN A CA 1
ATOM 799 C C . ASN A 1 104 ? 13.245 -4.848 -15.020 1.00 94.75 104 ASN A C 1
ATOM 801 O O . ASN A 1 104 ? 14.108 -4.465 -15.810 1.00 94.75 104 ASN A O 1
ATOM 805 N N . PHE A 1 105 ? 12.618 -4.019 -14.182 1.00 95.62 105 PHE A N 1
ATOM 806 C CA . PHE A 1 105 ? 12.914 -2.591 -14.131 1.00 95.62 105 PHE A CA 1
ATOM 807 C C . PHE A 1 105 ? 14.388 -2.320 -13.806 1.00 95.62 105 PHE A C 1
ATOM 809 O O . PHE A 1 105 ? 15.023 -1.540 -14.511 1.00 95.62 105 PHE A O 1
ATOM 816 N N . PHE A 1 106 ? 14.977 -3.005 -12.823 1.00 95.69 106 PHE A N 1
ATOM 817 C CA . PHE A 1 106 ? 16.403 -2.832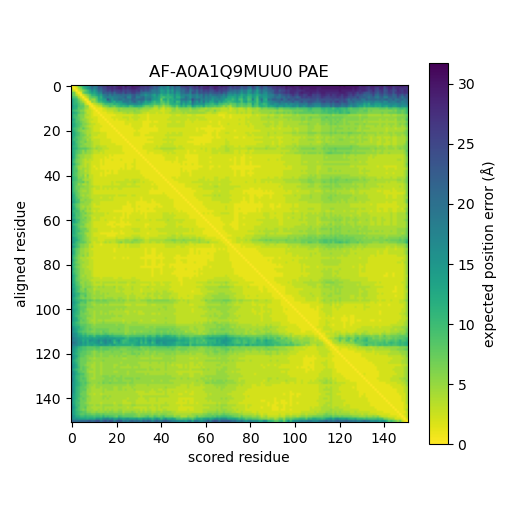 -12.517 1.00 95.69 106 PHE A CA 1
ATOM 818 C C . PHE A 1 106 ? 17.335 -3.450 -13.567 1.00 95.69 106 PHE A C 1
ATOM 820 O O . PHE A 1 106 ? 18.430 -2.934 -13.794 1.00 95.69 106 PHE A O 1
ATOM 827 N N . LYS A 1 107 ? 16.913 -4.532 -14.232 1.00 94.50 107 LYS A N 1
ATOM 828 C CA . LYS A 1 107 ? 17.727 -5.235 -15.235 1.00 94.50 107 LYS A CA 1
ATOM 829 C C . LYS A 1 107 ? 17.736 -4.554 -16.603 1.00 94.50 107 LYS A C 1
ATOM 831 O O . LYS A 1 107 ? 18.762 -4.537 -17.275 1.00 94.50 107 LYS A O 1
ATOM 836 N N . TYR A 1 108 ? 16.590 -4.040 -17.035 1.00 94.12 108 TYR A N 1
ATOM 837 C CA . TYR A 1 108 ? 16.386 -3.510 -18.385 1.00 94.12 108 TYR A CA 1
ATOM 838 C C . TYR A 1 108 ? 16.069 -2.011 -18.397 1.00 94.12 108 TYR A C 1
ATOM 840 O O . TYR A 1 108 ? 15.886 -1.443 -19.469 1.00 94.12 108 TYR A O 1
ATOM 848 N N . GLY A 1 109 ? 15.945 -1.373 -17.230 1.00 94.19 109 GLY A N 1
ATOM 849 C CA . GLY A 1 109 ? 15.460 0.004 -17.106 1.00 94.19 109 GLY A CA 1
ATOM 850 C C . GLY A 1 109 ? 13.960 0.159 -17.384 1.00 94.19 109 GLY A C 1
ATOM 851 O O . GLY A 1 109 ? 13.443 1.273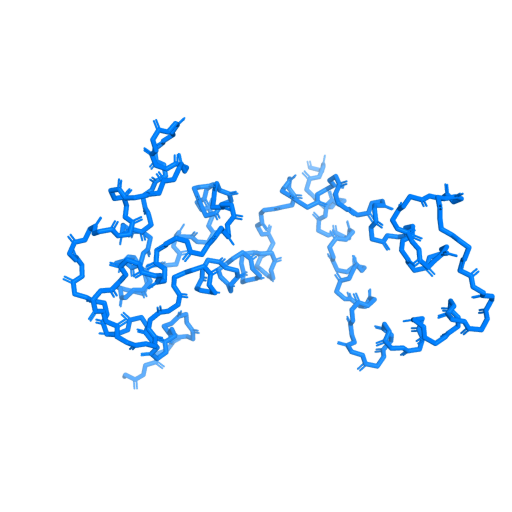 -17.384 1.00 94.19 109 GLY A O 1
ATOM 852 N N . ALA A 1 110 ? 13.252 -0.946 -17.631 1.00 93.44 110 ALA A N 1
ATOM 853 C CA . ALA A 1 110 ? 11.829 -0.988 -17.933 1.00 93.44 110 ALA A CA 1
ATOM 854 C C . ALA A 1 110 ? 11.208 -2.286 -17.402 1.00 93.44 110 ALA A C 1
ATOM 856 O O . ALA A 1 110 ? 11.827 -3.347 -17.439 1.00 93.44 110 ALA A O 1
ATOM 857 N N . VAL A 1 111 ? 9.954 -2.209 -16.950 1.00 93.00 111 VAL A N 1
ATOM 858 C CA . VAL A 1 111 ? 9.198 -3.375 -16.450 1.00 93.00 111 VAL A CA 1
ATOM 859 C C . VAL A 1 111 ? 9.008 -4.436 -17.539 1.00 93.00 111 VAL A C 1
ATOM 861 O O . VAL A 1 111 ? 9.066 -5.639 -17.278 1.00 93.00 111 VAL A O 1
ATOM 864 N N . LEU A 1 112 ? 8.790 -3.983 -18.773 1.00 90.88 112 LEU A N 1
ATOM 865 C CA . LEU A 1 112 ? 8.610 -4.834 -19.939 1.00 90.88 112 LEU A CA 1
ATOM 866 C C . LEU A 1 112 ? 9.851 -4.734 -20.825 1.00 90.88 112 LEU A C 1
ATOM 868 O O . LEU A 1 112 ? 10.208 -3.658 -21.312 1.00 90.88 112 LEU A O 1
ATOM 872 N N . LYS A 1 113 ? 10.519 -5.872 -21.018 1.00 85.69 113 LYS A N 1
ATOM 873 C CA . LYS A 1 113 ? 11.760 -5.961 -21.788 1.00 85.69 113 LYS A CA 1
ATOM 874 C C . LYS A 1 113 ? 11.519 -5.553 -23.244 1.00 85.69 113 LYS A C 1
ATOM 876 O O . LYS A 1 113 ? 10.631 -6.089 -23.896 1.00 85.69 113 LYS A O 1
ATOM 881 N N . GLY A 1 114 ? 12.358 -4.655 -23.760 1.00 82.94 114 GLY A N 1
ATOM 882 C CA . GLY A 1 114 ? 12.394 -4.307 -25.184 1.00 82.94 114 GLY A CA 1
ATOM 883 C C . GLY A 1 114 ? 11.279 -3.378 -25.669 1.00 82.94 114 GLY A C 1
ATOM 884 O O . GLY A 1 114 ? 11.233 -3.095 -26.859 1.00 82.94 114 GLY A O 1
ATOM 885 N N . ILE A 1 115 ? 10.407 -2.883 -24.781 1.00 86.31 115 ILE A N 1
ATOM 886 C CA . ILE A 1 115 ? 9.355 -1.928 -25.168 1.00 86.31 115 ILE A CA 1
ATOM 887 C C . ILE A 1 115 ? 9.915 -0.517 -25.349 1.00 86.31 115 ILE A C 1
ATOM 889 O O . ILE A 1 115 ? 9.531 0.184 -26.281 1.00 86.31 115 ILE A O 1
ATOM 893 N N . PHE A 1 116 ? 10.825 -0.099 -24.468 1.00 85.62 116 PHE A N 1
ATOM 894 C CA . PHE A 1 116 ? 11.403 1.240 -24.498 1.00 85.62 116 PHE A CA 1
ATOM 895 C C . PHE A 1 116 ? 12.910 1.174 -24.748 1.00 85.62 116 PHE A C 1
ATOM 897 O O . PHE A 1 116 ? 13.585 0.323 -24.158 1.00 85.62 116 PHE A O 1
ATOM 904 N N . PRO A 1 117 ? 13.460 2.071 -25.584 1.00 87.56 117 PRO A N 1
ATOM 905 C CA . PRO A 1 117 ? 14.898 2.179 -25.766 1.00 87.56 117 PRO A CA 1
ATOM 906 C C . PRO A 1 117 ? 15.513 2.853 -24.533 1.00 87.56 117 PRO A C 1
ATOM 908 O O . PRO A 1 117 ? 15.579 4.078 -24.448 1.00 87.56 117 PRO A O 1
ATOM 911 N N 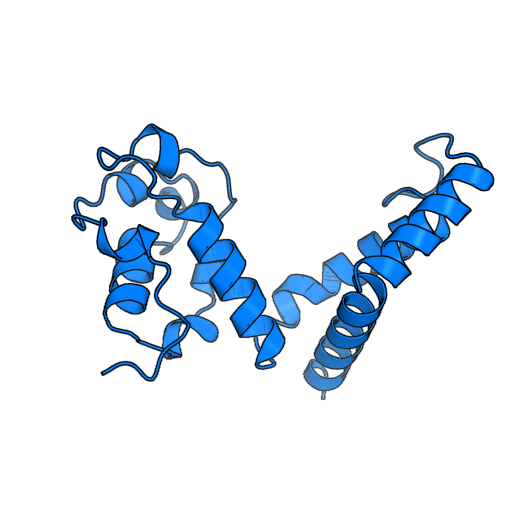. VAL A 1 118 ? 15.952 2.056 -23.558 1.00 93.12 118 VAL A N 1
ATOM 912 C CA . VAL A 1 118 ? 16.686 2.553 -22.384 1.00 93.12 118 VAL A CA 1
ATOM 913 C C . VAL A 1 118 ? 18.184 2.367 -22.611 1.00 93.12 118 VAL A C 1
ATOM 915 O O . VAL A 1 118 ? 18.639 1.274 -22.944 1.00 93.12 118 VAL A O 1
ATOM 918 N N . SER A 1 119 ? 18.961 3.441 -22.456 1.00 94.69 119 SER A N 1
ATOM 919 C CA . SER A 1 119 ? 20.409 3.394 -22.668 1.00 94.69 119 SER A CA 1
ATOM 920 C C . SER A 1 119 ? 21.126 2.652 -21.529 1.00 94.69 119 SER A C 1
ATOM 922 O O . SER A 1 119 ? 20.670 2.706 -20.383 1.00 94.69 119 SER A O 1
ATOM 924 N N . PRO A 1 120 ? 22.289 2.020 -21.785 1.00 95.06 120 PRO A N 1
ATOM 925 C CA . PRO A 1 120 ? 23.077 1.376 -20.730 1.00 95.06 120 PRO A CA 1
ATOM 926 C C . PRO A 1 120 ? 23.417 2.318 -19.566 1.00 95.06 120 PRO A C 1
ATOM 928 O O . PRO A 1 120 ? 23.317 1.925 -18.407 1.00 95.06 120 PRO A O 1
ATOM 931 N N . LYS A 1 121 ? 23.725 3.587 -19.867 1.00 97.06 121 LYS A N 1
ATOM 932 C CA . LYS A 1 121 ? 23.994 4.619 -18.856 1.00 97.06 121 LYS A CA 1
ATOM 933 C C . LYS A 1 121 ? 22.777 4.891 -17.964 1.00 97.06 121 LYS A C 1
ATOM 935 O O . LYS A 1 121 ? 22.920 5.000 -16.753 1.00 97.06 121 LYS A O 1
ATOM 940 N N . ALA A 1 122 ? 21.575 4.964 -18.539 1.00 95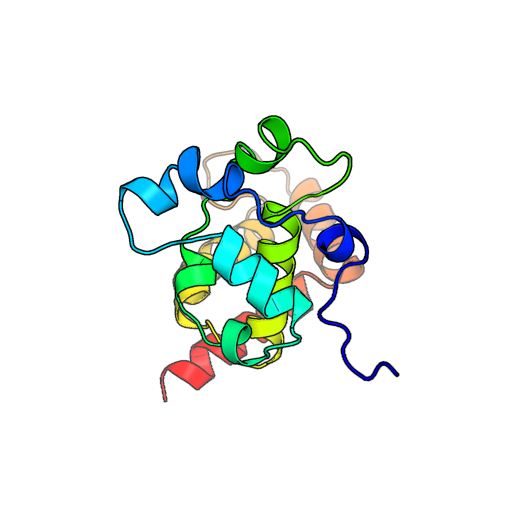.69 122 ALA A N 1
ATOM 941 C CA . ALA A 1 122 ? 20.358 5.150 -17.752 1.00 95.69 122 ALA A CA 1
ATOM 942 C C . ALA A 1 122 ? 20.099 3.950 -16.824 1.00 95.69 122 ALA A C 1
ATOM 944 O O . ALA A 1 122 ? 19.705 4.138 -15.677 1.00 95.69 122 ALA A O 1
ATOM 945 N N . ILE A 1 123 ? 20.370 2.721 -17.282 1.00 96.12 123 ILE A N 1
ATOM 946 C CA . ILE A 1 123 ? 20.254 1.514 -16.446 1.00 96.12 123 ILE A CA 1
ATOM 947 C C . ILE A 1 123 ? 21.248 1.565 -15.276 1.00 96.12 123 ILE A C 1
ATOM 949 O O . ILE A 1 123 ? 20.881 1.232 -14.147 1.00 96.12 123 ILE A O 1
ATOM 953 N N . GLU A 1 124 ? 22.483 2.005 -15.512 1.00 97.75 124 GLU A N 1
ATOM 954 C CA . GLU A 1 124 ? 23.485 2.203 -14.457 1.00 97.75 124 GLU A CA 1
ATOM 955 C C . GLU A 1 124 ? 23.016 3.229 -13.410 1.00 97.75 124 GLU A C 1
ATOM 957 O O . GLU A 1 124 ? 23.042 2.950 -12.209 1.00 97.75 124 GLU A O 1
ATOM 962 N N . GLU A 1 125 ? 22.510 4.384 -13.851 1.00 97.62 125 GLU A N 1
ATOM 963 C CA . GLU A 1 125 ? 21.982 5.430 -12.966 1.00 97.62 125 GLU A CA 1
ATOM 964 C C . GLU A 1 125 ? 20.766 4.949 -12.159 1.00 97.62 125 GLU A C 1
ATOM 966 O O . GLU A 1 125 ? 20.708 5.170 -10.947 1.00 97.62 125 GLU A O 1
ATOM 971 N N . ILE A 1 126 ? 19.833 4.227 -12.791 1.00 96.56 126 ILE A N 1
ATOM 972 C CA . ILE A 1 126 ? 18.688 3.591 -12.116 1.00 96.56 126 ILE A CA 1
ATOM 973 C C . ILE A 1 126 ? 19.176 2.642 -11.021 1.00 96.56 126 ILE A C 1
ATOM 975 O O . ILE A 1 126 ? 18.660 2.668 -9.903 1.00 96.56 126 ILE A O 1
ATOM 979 N N . ASN A 1 127 ? 20.183 1.818 -11.315 1.00 97.94 127 ASN A N 1
ATOM 980 C CA . ASN A 1 127 ? 20.738 0.889 -10.337 1.00 97.94 127 ASN A CA 1
ATOM 981 C C . ASN A 1 127 ? 21.392 1.628 -9.169 1.00 97.94 127 ASN A C 1
ATOM 983 O O . ASN A 1 127 ? 21.125 1.278 -8.020 1.00 97.94 127 ASN A O 1
ATOM 987 N N . LYS A 1 128 ? 22.170 2.680 -9.442 1.00 98.12 128 LYS A N 1
ATOM 988 C CA . LYS A 1 128 ? 22.782 3.525 -8.409 1.00 98.12 128 LYS A CA 1
ATOM 989 C C . LYS A 1 128 ? 21.729 4.167 -7.504 1.00 98.12 128 LYS A C 1
ATOM 991 O O . LYS A 1 128 ? 21.865 4.126 -6.284 1.00 98.12 128 LYS A O 1
ATOM 996 N N . LEU A 1 129 ? 20.660 4.719 -8.079 1.00 97.69 129 LEU A N 1
ATOM 997 C CA . LEU A 1 129 ? 19.530 5.260 -7.317 1.00 97.69 129 LEU A CA 1
ATOM 998 C C . LEU A 1 129 ? 18.824 4.172 -6.499 1.00 97.69 129 LEU A C 1
ATOM 1000 O O . LEU A 1 129 ? 18.463 4.412 -5.348 1.00 97.69 129 LEU A O 1
ATOM 1004 N N . GLY A 1 130 ? 18.665 2.974 -7.060 1.00 97.44 130 GLY A N 1
ATOM 1005 C CA . GLY A 1 130 ? 18.078 1.822 -6.377 1.00 97.44 130 GLY A CA 1
ATOM 1006 C C . GLY A 1 130 ? 18.845 1.399 -5.123 1.00 97.44 130 GLY A C 1
ATOM 1007 O O . GLY A 1 130 ? 18.213 1.052 -4.123 1.00 97.44 130 GLY A O 1
ATOM 1008 N N . GLU A 1 131 ? 20.179 1.470 -5.155 1.00 97.25 131 GLU A N 1
ATOM 1009 C CA . GLU A 1 131 ? 21.026 1.252 -3.972 1.00 97.25 131 GLU A CA 1
ATOM 1010 C C . GLU A 1 131 ? 20.884 2.407 -2.970 1.00 97.25 131 GLU A C 1
ATOM 1012 O O . GLU A 1 131 ? 20.580 2.182 -1.800 1.00 97.25 131 GLU A O 1
ATOM 1017 N N . LEU A 1 132 ? 21.042 3.657 -3.428 1.00 97.62 132 LEU A N 1
ATOM 1018 C CA . LEU A 1 132 ? 21.044 4.847 -2.563 1.00 97.62 132 LEU A CA 1
ATOM 1019 C C . LEU A 1 132 ? 19.723 5.053 -1.813 1.00 97.62 132 LEU A C 1
ATOM 1021 O O . LEU A 1 132 ? 19.715 5.501 -0.670 1.00 97.62 132 LEU A O 1
ATOM 1025 N N . THR A 1 133 ? 18.603 4.741 -2.458 1.00 96.50 133 THR A N 1
ATOM 1026 C CA . THR A 1 133 ? 17.262 4.866 -1.867 1.00 96.50 133 THR A CA 1
ATOM 1027 C C . THR A 1 133 ? 16.860 3.650 -1.031 1.00 96.50 133 THR A C 1
ATOM 1029 O O . THR A 1 133 ? 15.821 3.679 -0.374 1.00 96.50 133 THR A O 1
ATOM 1032 N N . GLY A 1 134 ? 17.647 2.568 -1.062 1.00 96.25 134 GLY A N 1
ATOM 1033 C CA . GLY A 1 134 ? 17.326 1.303 -0.402 1.00 96.25 134 GLY A CA 1
ATOM 1034 C C . GLY A 1 134 ? 16.230 0.487 -1.096 1.00 96.25 134 GLY A C 1
ATOM 1035 O O . GLY A 1 134 ? 15.791 -0.527 -0.552 1.00 96.25 134 GLY A O 1
ATOM 1036 N N . MET A 1 135 ? 15.784 0.877 -2.296 1.00 95.56 135 MET A N 1
ATOM 1037 C CA . MET A 1 135 ? 14.751 0.146 -3.043 1.00 95.56 135 MET A CA 1
ATOM 1038 C C . MET A 1 135 ? 15.159 -1.298 -3.344 1.00 95.56 135 MET A C 1
ATOM 1040 O O . MET A 1 135 ? 14.319 -2.194 -3.263 1.00 95.56 135 MET A O 1
ATOM 1044 N N . LYS A 1 136 ? 16.440 -1.547 -3.641 1.00 96.00 136 LYS A N 1
ATOM 1045 C CA . LYS A 1 136 ? 16.938 -2.912 -3.865 1.00 96.00 136 LYS A CA 1
ATOM 1046 C C . LYS A 1 136 ? 16.907 -3.764 -2.599 1.00 96.00 136 LYS A C 1
ATOM 1048 O O . LYS A 1 136 ? 16.457 -4.902 -2.644 1.00 96.00 136 LYS A O 1
ATOM 1053 N N . ALA A 1 137 ? 17.276 -3.194 -1.454 1.00 96.56 137 ALA A N 1
ATOM 1054 C CA . ALA A 1 137 ? 17.159 -3.884 -0.170 1.00 96.56 137 ALA A CA 1
ATOM 1055 C C . ALA A 1 137 ? 15.692 -4.216 0.168 1.00 96.56 137 ALA A C 1
ATOM 1057 O O . ALA A 1 137 ? 15.395 -5.303 0.667 1.00 96.56 137 ALA A O 1
ATOM 1058 N N . ILE A 1 138 ? 14.759 -3.308 -0.143 1.00 95.44 138 ILE A N 1
ATOM 1059 C CA . ILE A 1 138 ? 13.320 -3.570 -0.006 1.00 95.44 138 ILE A CA 1
ATOM 1060 C C . ILE A 1 138 ? 12.896 -4.715 -0.930 1.00 95.44 138 ILE A C 1
ATOM 1062 O O . ILE A 1 138 ? 12.190 -5.611 -0.471 1.00 95.44 138 ILE A O 1
ATOM 1066 N N . LEU A 1 139 ? 13.329 -4.719 -2.194 1.00 96.00 139 LEU A N 1
ATOM 1067 C CA . LEU A 1 139 ? 13.014 -5.782 -3.152 1.00 96.00 139 LEU A CA 1
ATOM 1068 C C . LEU A 1 139 ? 13.462 -7.159 -2.645 1.00 96.00 139 LEU A C 1
ATOM 1070 O O . LEU A 1 139 ? 12.643 -8.075 -2.611 1.00 96.00 139 LEU A O 1
ATOM 1074 N N . GLU A 1 140 ? 14.701 -7.289 -2.171 1.00 96.44 140 GLU A N 1
ATOM 1075 C CA . GLU A 1 140 ? 15.207 -8.548 -1.603 1.00 96.44 140 GLU A CA 1
ATOM 1076 C C . GLU A 1 140 ? 14.418 -8.977 -0.358 1.00 96.44 140 GLU A C 1
ATOM 1078 O O . GLU A 1 140 ? 14.038 -10.140 -0.219 1.00 96.44 140 GLU A O 1
ATOM 1083 N N . LYS A 1 141 ? 14.049 -8.026 0.510 1.00 95.94 141 LYS A N 1
ATOM 1084 C CA . LYS A 1 141 ? 13.160 -8.308 1.646 1.00 95.94 141 LYS A CA 1
ATOM 1085 C C . LYS A 1 141 ? 11.789 -8.828 1.192 1.00 95.94 141 LYS A C 1
ATOM 1087 O O . LYS A 1 141 ? 11.225 -9.700 1.850 1.00 95.94 141 LYS A O 1
ATOM 1092 N N . ARG A 1 142 ? 11.228 -8.300 0.096 1.00 96.06 142 ARG A N 1
ATOM 1093 C CA . ARG A 1 142 ? 9.947 -8.780 -0.458 1.00 96.06 142 ARG A CA 1
ATOM 1094 C C . ARG A 1 142 ? 10.080 -10.151 -1.118 1.00 96.06 142 ARG A C 1
ATOM 1096 O O . ARG A 1 142 ? 9.161 -10.947 -0.962 1.00 96.06 142 ARG A O 1
ATOM 1103 N N . LYS A 1 143 ? 11.196 -10.445 -1.794 1.00 96.62 143 LYS A N 1
ATOM 1104 C CA . LYS A 1 143 ? 11.490 -11.785 -2.334 1.00 96.62 143 LYS A CA 1
ATOM 1105 C C . LYS A 1 143 ? 11.499 -12.830 -1.230 1.00 96.62 143 LYS A C 1
ATOM 1107 O O . LYS A 1 143 ? 10.700 -13.759 -1.287 1.00 96.62 143 LYS A O 1
ATOM 1112 N N . LYS A 1 144 ? 12.283 -12.585 -0.179 1.00 96.31 144 LYS A N 1
ATOM 1113 C CA . LYS A 1 144 ? 12.352 -13.455 0.998 1.00 96.31 144 LYS A CA 1
ATOM 1114 C C . LYS A 1 144 ? 10.977 -13.677 1.636 1.00 96.31 144 LYS A C 1
ATOM 1116 O O . LYS A 1 144 ? 10.594 -14.812 1.873 1.00 96.31 144 LYS A O 1
ATOM 1121 N N . LEU A 1 145 ? 10.198 -12.608 1.828 1.00 95.50 145 LEU A N 1
ATOM 1122 C CA . LEU A 1 145 ? 8.829 -12.710 2.349 1.00 95.50 145 LEU A CA 1
ATOM 1123 C C . LEU A 1 145 ? 7.934 -13.622 1.489 1.00 95.50 145 LEU A C 1
ATOM 1125 O O . LEU A 1 145 ? 7.123 -14.377 2.017 1.00 95.50 145 LEU A O 1
ATOM 1129 N N . VAL A 1 146 ? 8.037 -13.526 0.163 1.00 95.56 146 VAL A N 1
ATOM 1130 C CA . VAL A 1 146 ? 7.239 -14.351 -0.754 1.00 95.56 146 VAL A CA 1
ATOM 1131 C C . VAL A 1 146 ? 7.708 -15.803 -0.754 1.00 95.56 146 VAL A C 1
ATOM 1133 O O . VAL A 1 146 ? 6.869 -16.695 -0.844 1.00 95.56 146 VAL A O 1
ATOM 1136 N N . GLU A 1 147 ? 9.009 -16.050 -0.635 1.00 94.56 147 GLU A N 1
ATOM 1137 C CA . GLU A 1 147 ? 9.575 -17.396 -0.496 1.00 94.56 147 GLU A CA 1
ATOM 1138 C C . GLU A 1 147 ? 9.108 -18.071 0.798 1.00 94.56 147 GLU A C 1
ATOM 1140 O O . GLU A 1 147 ? 8.515 -19.142 0.724 1.00 94.56 147 GLU A O 1
ATOM 1145 N N . GLU A 1 148 ? 9.249 -17.398 1.943 1.00 93.44 148 GLU A N 1
ATOM 1146 C CA . GLU A 1 148 ? 8.815 -17.892 3.262 1.00 93.44 148 GLU A CA 1
ATOM 1147 C C . GLU A 1 148 ? 7.297 -18.133 3.342 1.00 93.44 148 GLU A C 1
ATOM 1149 O O . GLU A 1 148 ? 6.839 -18.921 4.155 1.00 93.44 148 GLU A O 1
ATOM 1154 N N . SER A 1 149 ? 6.494 -17.468 2.502 1.00 88.38 149 SER A N 1
ATOM 1155 C CA . SER A 1 149 ? 5.033 -17.653 2.473 1.00 88.38 149 SER A CA 1
ATOM 1156 C C . SER A 1 149 ? 4.548 -18.864 1.665 1.00 88.38 149 SER A C 1
ATOM 1158 O O . SER A 1 149 ? 3.343 -19.114 1.621 1.00 88.38 149 SER A O 1
ATOM 1160 N N . LYS A 1 150 ? 5.453 -19.551 0.954 1.00 80.88 150 LYS A N 1
ATOM 1161 C CA . LYS A 1 150 ? 5.143 -20.766 0.178 1.00 80.88 150 LYS A CA 1
ATOM 1162 C C . LYS A 1 150 ? 5.335 -22.052 0.986 1.00 80.88 150 LYS A C 1
ATOM 1164 O O . LYS A 1 150 ? 4.890 -23.098 0.515 1.00 80.88 150 LYS A O 1
ATOM 1169 N N . GLU A 1 151 ? 6.024 -21.963 2.123 1.00 54.38 151 GLU A N 1
ATOM 1170 C CA . GLU A 1 151 ? 6.183 -23.030 3.121 1.00 54.38 151 GLU A CA 1
ATOM 1171 C C . GLU A 1 151 ? 4.949 -23.112 4.031 1.00 54.38 151 GLU A C 1
ATOM 1173 O O . GLU A 1 151 ? 4.549 -24.253 4.355 1.00 54.38 151 GLU A O 1
#

Nearest PDB structures (foldseek):
  5odc-assembly1_I  TM=8.437E-01  e=1.575E-07  Methanothermococcus thermolithotrophicus DSM 2095
  5odh-assembly1_C  TM=8.618E-01  e=5.744E-07  Methanothermococcus thermolithotrophicus DSM 2095
  7bkb-assembly1_C  TM=7.987E-01  e=3.897E-06  Methanospirillum hungatei JF-1
  7q71-assembly1_A  TM=1.565E-01  e=9.901E+00  Branchiostoma lanceolatum

Radius of gyration: 17.99 Å; Cα contacts (8 Å, |Δi|>4): 157; chains: 1; bounding box: 44×43×51 Å

Foldseek 3Di:
DDDAPLDDPLLVQDPLPQQLLVPAPLNVPDVQGLSVLSVCSVVRPLVSLQDPSLLSHPLPQPSVVRDPGPPRGSSVSSVVSPVVSLVVLHDLVSCVVVLQQVVCCLVQVGSDHPPDPDDPVNSVVVNVVCVVVVVVVVSVSSVVSNVVVVD

Secondary structure (DSSP, 8-state):
----TT--TTGGG-----HHHHT-HHHHHSS--HHHHHHHHHTT-GGGGT-GGGGG-----HHHHT-SSTT--HHHHHHHHHHHHHHTT--HHHHHTTHHHHHHHHHHSSSSTTTS---HHHHHHHHHHHHHTTHHHHHHHHHHHHHHTT-

pLDDT: mean 91.72, std 11.51, range [36.38, 98.12]

Solvent-accessible surface area (backbone atoms only — not comparable to full-atom values): 8917 Å² total; per-residue (Å²): 141,81,95,68,89,74,59,54,82,45,60,76,65,63,80,76,80,45,52,45,30,78,68,30,71,47,37,74,77,46,92,41,46,61,49,61,52,52,48,35,37,72,72,64,48,66,69,62,44,74,42,69,57,63,71,56,63,81,66,79,54,57,44,42,78,59,39,92,48,86,82,39,52,64,55,58,53,43,51,51,45,52,51,53,14,48,74,72,72,30,65,37,80,79,45,54,82,47,49,64,37,54,52,28,26,59,74,55,58,30,56,56,80,86,76,62,97,58,52,73,68,56,28,52,52,52,42,52,50,29,56,77,72,40,52,52,60,51,50,52,53,50,51,51,44,33,57,66,69,74,114

Mean predicted aligned error: 4.8 Å

Sequence (151 aa):
MTKFKLVSADVIKCLSCGRCTGYCPASRVSDYNIRHILNRVLDGDTSVLTDSLIWLCFICGTCIVKCPQEGLWPPKIIQNLREYALNKGHGAWAVAHLIPAVDNFFKYGAVLKGIFPVSPKAIEEINKLGELTGMKAILEKRKKLVEESKE